Protein AF-A0A6G3XZV1-F1 (afdb_monomer_lite)

InterPro domains:
  IPR011050 Pectin lyase fold/virulence factor [SSF51126] (31-102)
  IPR012334 Pectin lyase fold [G3DSA:2.160.20.10] (1-107)

Radius of gyration: 12.61 Å; chains: 1; bounding box: 30×33×31 Å

Organism: NCBI:txid2706086

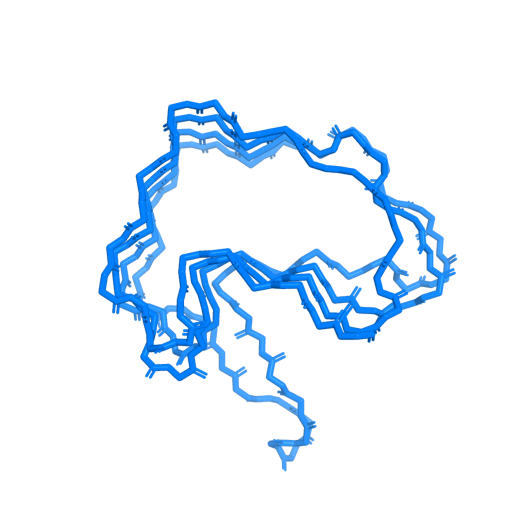Structure (mmCIF, N/CA/C/O backbone):
data_AF-A0A6G3XZV1-F1
#
_entry.id   AF-A0A6G3XZV1-F1
#
loop_
_atom_site.group_PDB
_atom_site.id
_atom_site.type_symbol
_atom_site.label_atom_id
_atom_site.label_alt_id
_atom_site.label_comp_id
_atom_site.label_asym_id
_atom_site.label_entity_id
_atom_site.label_seq_id
_atom_site.pdbx_PDB_ins_code
_atom_site.Cartn_x
_atom_site.Cartn_y
_atom_site.Cartn_z
_atom_site.occupancy
_atom_site.B_iso_or_equiv
_atom_site.auth_seq_id
_atom_site.auth_comp_id
_atom_site.auth_asym_id
_atom_site.auth_atom_id
_atom_site.pdbx_PDB_model_num
ATOM 1 N N . LEU A 1 1 ? -12.543 6.430 -0.813 1.00 97.25 1 LEU A N 1
ATOM 2 C CA . LEU A 1 1 ? -12.963 5.082 -0.369 1.00 97.25 1 LEU A CA 1
ATOM 3 C C . LEU A 1 1 ? -12.709 4.101 -1.503 1.00 97.25 1 LEU A C 1
ATOM 5 O O . LEU A 1 1 ? -13.165 4.367 -2.605 1.00 97.25 1 LEU A O 1
ATOM 9 N N . ILE A 1 2 ? -12.006 3.007 -1.222 1.00 98.31 2 ILE A N 1
ATOM 10 C CA . ILE A 1 2 ? -11.805 1.854 -2.107 1.00 98.31 2 ILE A CA 1
ATOM 11 C C . ILE A 1 2 ? -12.302 0.638 -1.317 1.00 98.31 2 ILE A C 1
ATOM 13 O O . ILE A 1 2 ? -11.818 0.408 -0.210 1.00 98.31 2 ILE A O 1
ATOM 17 N N . ALA A 1 3 ? -13.321 -0.072 -1.808 1.00 98.56 3 ALA A N 1
ATOM 18 C CA . ALA A 1 3 ? -13.937 -1.167 -1.054 1.00 98.56 3 ALA A CA 1
ATOM 19 C C . ALA A 1 3 ? -14.495 -2.284 -1.939 1.00 98.56 3 ALA A C 1
ATOM 21 O O . ALA A 1 3 ? -14.961 -1.988 -3.039 1.00 98.56 3 ALA A O 1
ATOM 22 N N . ASN A 1 4 ? -14.517 -3.518 -1.419 1.00 98.50 4 ASN A N 1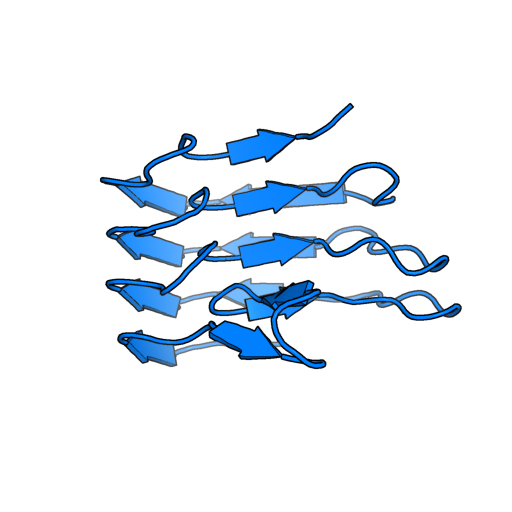
ATOM 23 C CA . ASN A 1 4 ? -15.124 -4.704 -2.041 1.00 98.50 4 ASN A CA 1
ATOM 24 C C . ASN A 1 4 ? -14.500 -5.075 -3.397 1.00 98.50 4 ASN A C 1
ATOM 26 O O . ASN A 1 4 ? -15.217 -5.250 -4.383 1.00 98.50 4 ASN A O 1
ATOM 30 N N . ASN A 1 5 ? -13.168 -5.151 -3.461 1.00 98.69 5 ASN A N 1
ATOM 31 C CA . ASN A 1 5 ? -12.445 -5.428 -4.707 1.00 98.69 5 ASN A CA 1
ATOM 32 C C . ASN A 1 5 ? -11.665 -6.741 -4.635 1.00 98.69 5 ASN A C 1
ATOM 34 O O . ASN A 1 5 ? -11.200 -7.140 -3.573 1.00 98.69 5 ASN A O 1
ATOM 38 N N . GLY A 1 6 ? -11.463 -7.357 -5.797 1.00 98.75 6 GLY A N 1
ATOM 39 C CA . GLY A 1 6 ? -10.420 -8.353 -6.013 1.00 98.75 6 GLY A CA 1
ATOM 40 C C . GLY A 1 6 ? -9.474 -7.854 -7.101 1.00 98.75 6 GLY A C 1
ATOM 41 O O . GLY A 1 6 ? -9.915 -7.600 -8.222 1.00 98.75 6 GLY A O 1
ATOM 42 N N . LEU A 1 7 ? -8.196 -7.691 -6.773 1.00 98.81 7 LEU A N 1
ATOM 43 C CA . LEU A 1 7 ? -7.143 -7.247 -7.681 1.00 98.81 7 LEU A CA 1
ATOM 44 C C . LEU A 1 7 ? -6.197 -8.420 -7.940 1.00 98.81 7 LEU A C 1
ATOM 46 O O . LEU 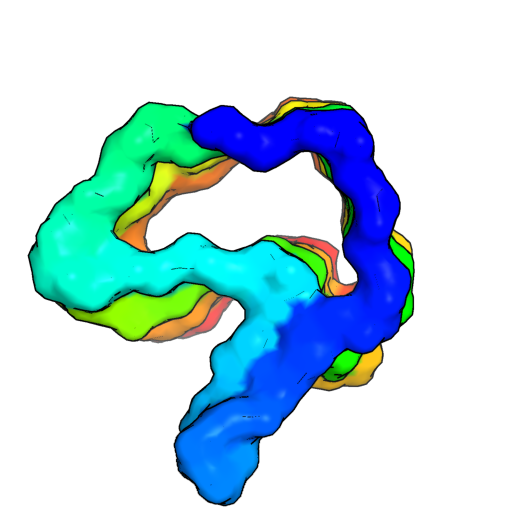A 1 7 ? -5.571 -8.927 -7.015 1.00 98.81 7 LEU A O 1
ATOM 50 N N . TYR A 1 8 ? -6.110 -8.861 -9.194 1.00 98.75 8 TYR A N 1
ATOM 51 C CA . TYR A 1 8 ? -5.368 -10.062 -9.580 1.00 98.75 8 TYR A CA 1
ATOM 52 C C . TYR A 1 8 ? -4.315 -9.705 -10.618 1.00 98.75 8 TYR A C 1
ATOM 54 O O . TYR A 1 8 ? -4.676 -9.237 -11.701 1.00 98.75 8 TYR A O 1
ATOM 62 N N . ARG A 1 9 ? -3.035 -9.957 -10.317 1.00 98.50 9 ARG A N 1
ATOM 63 C CA . ARG A 1 9 ? -1.917 -9.678 -11.241 1.00 98.50 9 ARG A CA 1
ATOM 64 C C . ARG A 1 9 ? -1.863 -8.227 -11.713 1.00 98.50 9 ARG A C 1
ATOM 66 O O . ARG A 1 9 ? -1.631 -7.938 -12.884 1.00 98.50 9 ARG A O 1
ATOM 73 N N . T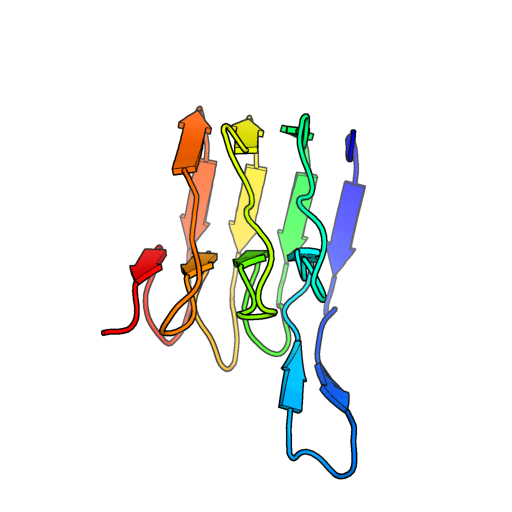HR A 1 10 ? -2.131 -7.313 -10.788 1.00 98.69 10 THR A N 1
ATOM 74 C CA . THR A 1 10 ? -2.082 -5.864 -11.009 1.00 98.69 10 THR A CA 1
ATOM 75 C C . THR A 1 10 ? -0.747 -5.273 -10.558 1.00 98.69 10 THR A C 1
ATOM 77 O O . THR A 1 10 ? 0.012 -5.898 -9.815 1.00 98.69 10 THR A O 1
ATOM 80 N N . GLY A 1 11 ? -0.495 -4.031 -10.966 1.00 97.50 11 GLY A N 1
ATOM 81 C CA . GLY A 1 11 ? 0.800 -3.372 -10.816 1.00 97.50 11 GLY A CA 1
ATOM 82 C C . GLY A 1 11 ? 1.691 -3.617 -12.032 1.00 97.50 11 GLY A C 1
ATOM 83 O O . GLY A 1 11 ? 1.379 -4.430 -12.905 1.00 97.50 11 GLY A O 1
ATOM 84 N N . GLY A 1 12 ? 2.803 -2.902 -12.105 1.00 96.81 12 GLY A N 1
ATOM 85 C CA . GLY A 1 12 ? 3.712 -2.991 -13.241 1.00 96.81 12 GLY A CA 1
ATOM 86 C C . GLY A 1 12 ? 4.759 -1.896 -13.237 1.00 96.81 12 GLY A C 1
ATOM 87 O O . GLY A 1 12 ? 4.799 -1.060 -12.335 1.00 96.81 12 GLY A O 1
ATOM 88 N N . ALA A 1 13 ? 5.597 -1.917 -14.264 1.00 94.88 13 ALA A N 1
ATOM 89 C CA . ALA A 1 13 ? 6.571 -0.875 -14.512 1.00 94.88 13 ALA A CA 1
ATOM 90 C C . ALA A 1 13 ? 6.046 0.053 -15.613 1.00 94.88 13 ALA A C 1
ATOM 92 O O . ALA A 1 13 ? 5.445 -0.392 -16.594 1.00 94.88 13 ALA A O 1
ATOM 93 N N . PHE A 1 14 ? 6.239 1.355 -15.444 1.00 92.00 14 PHE A N 1
ATOM 94 C CA . PHE A 1 14 ? 5.876 2.353 -16.444 1.00 92.00 14 PHE A CA 1
ATOM 95 C C . PHE A 1 14 ? 6.961 3.424 -16.523 1.00 92.00 14 PHE A C 1
ATOM 97 O O . PHE A 1 14 ? 7.835 3.481 -15.663 1.00 92.00 14 PHE A O 1
ATOM 104 N N . TRP A 1 15 ? 6.901 4.268 -17.557 1.00 81.62 15 TRP A N 1
ATOM 105 C CA . TRP A 1 15 ? 7.939 5.264 -17.858 1.00 81.62 15 TRP A CA 1
ATOM 106 C C . TRP A 1 15 ? 9.286 4.614 -18.206 1.00 81.62 15 TRP A C 1
ATOM 108 O O . TRP A 1 15 ? 10.278 4.849 -17.537 1.00 81.62 15 TRP A O 1
ATOM 118 N N . ASN A 1 16 ? 9.302 3.784 -19.259 1.00 81.62 16 ASN A N 1
ATOM 119 C CA . ASN A 1 16 ? 10.481 3.015 -19.700 1.00 81.62 16 ASN A CA 1
ATOM 120 C C . ASN A 1 16 ? 11.057 2.075 -18.629 1.00 81.62 16 ASN A C 1
ATOM 122 O O . ASN A 1 16 ? 12.255 1.838 -18.607 1.00 81.62 16 ASN A O 1
ATOM 126 N N . GLU A 1 17 ? 10.192 1.547 -17.760 1.00 74.88 17 GLU A N 1
ATOM 127 C CA . GLU A 1 17 ? 10.558 0.683 -16.626 1.00 74.88 17 GLU A CA 1
ATOM 128 C C . GLU A 1 17 ? 11.321 1.390 -15.494 1.00 74.88 17 GLU A C 1
ATOM 130 O O . GLU A 1 17 ? 11.642 0.762 -14.492 1.00 74.88 17 GLU A O 1
ATOM 135 N N . ASP A 1 18 ? 11.509 2.711 -15.577 1.00 82.62 18 ASP A N 1
ATOM 136 C CA . ASP A 1 18 ? 12.193 3.487 -14.537 1.00 82.62 18 ASP A CA 1
ATOM 137 C C . ASP A 1 18 ? 11.358 3.636 -13.254 1.00 82.62 18 ASP A C 1
ATOM 139 O O . ASP A 1 18 ? 11.865 4.093 -12.225 1.00 82.62 18 ASP A O 1
ATOM 143 N N . GLN A 1 19 ? 10.060 3.309 -13.295 1.00 89.75 19 GLN A N 1
ATOM 144 C CA . GLN A 1 19 ? 9.189 3.377 -12.126 1.00 89.75 19 GLN A CA 1
ATOM 145 C C . GLN A 1 19 ? 8.270 2.174 -11.976 1.00 89.75 19 GLN A C 1
ATOM 147 O O . GLN A 1 19 ? 7.531 1.803 -12.887 1.00 89.75 19 GLN A O 1
ATOM 152 N N . GLU A 1 20 ? 8.229 1.675 -10.747 1.00 93.94 20 GLU A N 1
ATOM 153 C CA . GLU A 1 20 ? 7.409 0.551 -10.318 1.00 93.94 20 GLU A CA 1
ATOM 154 C C . GLU A 1 20 ? 6.130 1.040 -9.621 1.00 93.94 20 GLU A C 1
ATOM 156 O O . GLU A 1 20 ? 6.119 2.072 -8.930 1.00 93.94 20 GLU A O 1
ATOM 161 N N . PHE A 1 21 ? 5.044 0.291 -9.816 1.00 97.75 21 PHE A N 1
ATOM 162 C CA . PHE A 1 21 ? 3.721 0.544 -9.251 1.00 97.75 21 PHE A CA 1
ATOM 163 C C . PHE A 1 21 ? 3.146 -0.746 -8.664 1.00 97.75 21 PHE A C 1
ATOM 165 O O . PHE A 1 21 ? 3.111 -1.784 -9.336 1.00 97.75 21 PHE A O 1
ATOM 172 N N . GLY A 1 22 ? 2.663 -0.664 -7.423 1.00 98.31 22 GLY A N 1
ATOM 173 C CA . GLY A 1 22 ? 1.943 -1.752 -6.765 1.00 98.31 22 GLY A CA 1
ATOM 174 C C . GLY A 1 22 ? 0.526 -1.958 -7.311 1.00 98.31 22 GLY A C 1
ATOM 175 O O . GLY A 1 22 ? 0.072 -1.246 -8.210 1.00 98.31 22 GLY A O 1
ATOM 176 N N . ALA A 1 23 ? -0.205 -2.922 -6.749 1.00 98.69 23 ALA A N 1
ATOM 177 C CA . ALA A 1 23 ? -1.605 -3.165 -7.099 1.00 98.69 23 ALA A CA 1
ATOM 178 C C . ALA A 1 23 ? -2.501 -1.955 -6.778 1.00 98.69 23 ALA A C 1
ATOM 180 O O . ALA A 1 23 ? -3.386 -1.613 -7.563 1.00 98.69 23 ALA A O 1
ATOM 181 N N . ILE A 1 24 ? -2.240 -1.277 -5.656 1.00 98.69 24 ILE A N 1
ATOM 182 C CA . ILE A 1 24 ? -2.794 0.042 -5.333 1.00 98.69 24 ILE A CA 1
ATOM 183 C C . ILE A 1 24 ? -1.634 0.989 -5.034 1.00 98.69 24 ILE A C 1
ATOM 185 O O . ILE A 1 24 ? -0.932 0.804 -4.045 1.00 98.69 24 ILE A O 1
ATOM 189 N N . THR A 1 25 ? -1.476 2.049 -5.827 1.00 98.19 25 THR A N 1
ATOM 190 C CA . THR A 1 25 ? -0.502 3.114 -5.548 1.00 98.19 25 THR A CA 1
ATOM 191 C C . THR A 1 25 ? -1.209 4.374 -5.057 1.00 98.19 25 THR A C 1
ATOM 193 O O . THR A 1 25 ? -2.036 4.957 -5.759 1.00 98.19 25 THR A O 1
ATOM 196 N N . LEU A 1 26 ? -0.844 4.833 -3.861 1.00 97.88 26 LEU A N 1
ATOM 197 C CA . LEU A 1 26 ? -1.201 6.148 -3.341 1.00 97.88 26 LEU A CA 1
ATOM 198 C C . LEU A 1 26 ? -0.041 7.109 -3.627 1.00 97.88 26 LEU A C 1
ATOM 200 O O . LEU A 1 26 ? 1.050 6.955 -3.080 1.00 97.88 26 LEU A O 1
ATOM 204 N N . PHE A 1 27 ? -0.267 8.082 -4.510 1.00 96.75 27 PHE A N 1
ATOM 205 C CA . PHE A 1 27 ? 0.772 8.996 -4.988 1.00 96.75 27 PHE A CA 1
ATOM 206 C C . PHE A 1 27 ? 0.332 10.463 -4.843 1.00 96.75 27 PHE A C 1
ATOM 208 O O . PHE A 1 27 ? -0.357 10.996 -5.716 1.00 96.75 27 PHE A O 1
ATOM 215 N N . PRO A 1 28 ? 0.701 11.139 -3.739 1.00 96.31 28 PRO A N 1
ATOM 216 C CA . PRO A 1 28 ? 0.325 12.520 -3.471 1.00 96.31 28 PRO A CA 1
ATOM 217 C C . PRO A 1 28 ? 1.287 13.463 -4.204 1.00 96.31 28 PRO A C 1
ATOM 219 O O . PRO A 1 28 ? 2.207 14.019 -3.601 1.00 96.31 28 PRO A O 1
ATOM 222 N N . GLN A 1 29 ? 1.123 13.607 -5.521 1.00 92.06 29 GLN A N 1
ATOM 223 C CA . GLN A 1 29 ? 1.949 14.514 -6.317 1.00 92.06 29 GLN A CA 1
ATOM 224 C C . GLN A 1 29 ? 1.647 15.969 -5.917 1.00 92.06 29 GLN A C 1
ATOM 226 O O . GLN A 1 29 ? 0.613 16.525 -6.286 1.00 92.06 29 GLN A O 1
ATOM 231 N N . ASN A 1 30 ? 2.559 16.582 -5.159 1.00 89.50 30 ASN A N 1
ATOM 232 C CA . ASN A 1 30 ? 2.499 17.934 -4.586 1.00 89.50 30 ASN A CA 1
ATOM 233 C C . ASN A 1 30 ? 1.432 18.155 -3.489 1.00 89.50 30 ASN A C 1
ATOM 235 O O . ASN A 1 30 ? 1.753 18.643 -2.407 1.00 89.50 30 ASN A O 1
ATOM 239 N N . LEU A 1 31 ? 0.170 17.797 -3.733 1.00 95.81 31 LEU A N 1
ATOM 240 C CA . LEU A 1 31 ? -0.934 18.042 -2.796 1.00 95.81 31 LEU A CA 1
ATOM 241 C C . LEU A 1 31 ? -1.234 16.823 -1.907 1.00 95.81 31 LEU A C 1
ATOM 243 O O . LEU A 1 31 ? -0.987 15.686 -2.314 1.00 95.81 31 LEU A O 1
ATOM 247 N N . PRO A 1 32 ? -1.759 17.031 -0.683 1.00 96.31 32 PRO A N 1
ATOM 248 C CA . PRO A 1 32 ? -2.113 15.931 0.204 1.00 96.31 32 PRO A CA 1
ATOM 249 C C . PRO A 1 32 ? -3.315 15.128 -0.310 1.00 96.31 32 PRO A C 1
ATOM 251 O O . PRO A 1 32 ? -4.209 15.673 -0.954 1.00 96.31 32 PRO A O 1
ATOM 254 N N . ILE A 1 33 ? -3.370 13.846 0.062 1.00 97.31 33 ILE A N 1
ATOM 255 C CA . ILE A 1 33 ? -4.517 12.955 -0.168 1.00 97.31 33 ILE A CA 1
ATOM 256 C C . ILE A 1 33 ? -5.094 12.542 1.199 1.00 97.31 33 ILE A C 1
ATOM 258 O O . ILE A 1 33 ? -4.705 11.507 1.743 1.00 97.31 33 ILE A O 1
ATOM 262 N N . PRO A 1 34 ? -5.986 13.347 1.804 1.00 96.81 34 PRO A N 1
ATOM 263 C CA . PRO A 1 34 ? -6.633 12.991 3.064 1.00 96.81 34 PRO A CA 1
ATOM 264 C C . PRO A 1 34 ? -7.806 12.019 2.853 1.00 96.81 34 PRO A C 1
ATOM 266 O O . PRO A 1 34 ? -8.380 11.926 1.768 1.00 96.81 34 PRO A O 1
ATOM 269 N N . GLY A 1 35 ? -8.222 11.337 3.924 1.00 96.56 35 GLY A N 1
ATOM 270 C CA . GLY A 1 35 ? -9.481 10.578 3.946 1.00 96.56 35 GLY A CA 1
ATOM 271 C C . GLY A 1 35 ? -9.462 9.271 3.146 1.00 96.56 35 GLY A C 1
ATOM 272 O O . GLY A 1 35 ? -10.516 8.778 2.731 1.00 96.56 35 GLY A O 1
ATOM 273 N N . VAL A 1 36 ? -8.279 8.696 2.913 1.00 98.56 36 VAL A N 1
ATOM 274 C CA . VAL A 1 36 ? -8.157 7.401 2.238 1.00 98.56 36 VAL A CA 1
ATOM 275 C C . VAL A 1 36 ? -8.604 6.283 3.178 1.00 98.56 36 VAL A C 1
ATOM 277 O O . VAL A 1 36 ? -8.155 6.152 4.314 1.00 98.56 36 VAL A O 1
ATOM 280 N N . THR A 1 37 ? -9.501 5.439 2.682 1.00 98.81 37 THR A N 1
ATOM 281 C CA . THR A 1 37 ? -9.877 4.178 3.323 1.00 98.81 37 THR A CA 1
ATOM 282 C C . THR A 1 37 ? -9.906 3.105 2.252 1.00 98.81 37 THR A C 1
ATOM 284 O O . THR A 1 37 ? -10.602 3.277 1.244 1.00 98.81 37 THR A O 1
ATOM 287 N N . ILE A 1 38 ? -9.148 2.039 2.483 1.00 98.88 38 ILE A N 1
ATOM 288 C CA . ILE A 1 38 ? -9.105 0.811 1.695 1.00 98.88 38 ILE A CA 1
ATOM 289 C C . ILE A 1 38 ? -9.672 -0.283 2.589 1.00 98.88 38 ILE A C 1
ATOM 291 O O . ILE A 1 38 ? -9.167 -0.487 3.694 1.00 98.88 38 ILE A O 1
ATOM 295 N N . ARG A 1 39 ? -10.732 -0.960 2.149 1.00 98.81 39 ARG A N 1
ATOM 296 C CA . ARG A 1 39 ? -11.309 -2.047 2.936 1.00 98.81 39 ARG A CA 1
ATOM 297 C C . ARG A 1 39 ? -11.858 -3.195 2.117 1.00 98.81 39 ARG A C 1
ATOM 299 O O . ARG A 1 39 ? -12.150 -3.005 0.941 1.00 98.81 39 ARG A O 1
ATOM 306 N N . ASP A 1 40 ? -12.022 -4.354 2.741 1.00 98.81 40 ASP A N 1
ATOM 307 C CA . ASP A 1 40 ? -12.691 -5.520 2.148 1.00 98.81 40 ASP A CA 1
ATOM 308 C C . ASP A 1 40 ? -12.144 -5.814 0.743 1.00 98.81 40 ASP A C 1
ATOM 310 O O . ASP A 1 40 ? -12.872 -5.809 -0.250 1.00 98.81 40 ASP A O 1
ATOM 314 N N . THR A 1 41 ? -10.819 -5.880 0.631 1.00 98.81 41 THR A N 1
ATOM 315 C CA . THR A 1 41 ? -10.130 -5.965 -0.659 1.00 98.81 41 THR A CA 1
ATOM 316 C C . THR A 1 41 ? -9.107 -7.086 -0.630 1.00 98.81 41 THR A C 1
ATOM 318 O O . THR A 1 41 ? -8.259 -7.125 0.260 1.00 98.81 41 THR A O 1
ATOM 321 N N . ASP A 1 42 ? -9.176 -7.952 -1.636 1.00 98.88 42 ASP A N 1
ATOM 322 C CA . ASP A 1 42 ? -8.194 -8.997 -1.888 1.00 98.88 42 ASP A CA 1
ATOM 323 C C . ASP A 1 42 ? -7.232 -8.531 -2.984 1.00 98.88 42 ASP A C 1
ATOM 325 O O . ASP A 1 42 ? -7.653 -8.121 -4.067 1.00 98.88 42 ASP A O 1
ATOM 329 N N . ILE A 1 43 ? -5.934 -8.605 -2.714 1.00 98.88 43 ILE A N 1
ATOM 330 C CA . ILE A 1 43 ? -4.858 -8.398 -3.681 1.00 98.88 43 ILE A CA 1
ATOM 331 C C . ILE A 1 43 ? -4.120 -9.722 -3.808 1.00 98.88 43 ILE A C 1
ATOM 333 O O . ILE A 1 43 ? -3.612 -10.244 -2.819 1.00 98.88 43 ILE A O 1
ATOM 337 N N . VAL A 1 44 ? -4.075 -10.270 -5.016 1.00 98.88 44 VAL A N 1
ATOM 338 C CA . VAL A 1 44 ? -3.486 -11.580 -5.286 1.00 98.88 44 VAL A CA 1
ATOM 339 C C . VAL A 1 44 ? -2.473 -11.457 -6.413 1.00 98.88 44 VAL A C 1
ATOM 341 O O . VAL A 1 44 ? -2.805 -10.975 -7.501 1.00 98.88 44 VAL A O 1
ATOM 344 N N . ASP A 1 45 ? -1.264 -11.959 -6.165 1.00 98.62 45 ASP A N 1
ATOM 345 C CA . ASP A 1 45 ? -0.218 -12.129 -7.174 1.00 98.62 45 ASP A CA 1
ATOM 346 C C . ASP A 1 45 ? 0.199 -10.790 -7.816 1.00 98.62 45 ASP A C 1
ATOM 348 O O . ASP A 1 45 ? 0.244 -10.660 -9.037 1.00 98.62 45 ASP A O 1
ATOM 352 N N . SER A 1 46 ? 0.442 -9.745 -7.010 1.00 98.69 46 SER A N 1
ATOM 353 C CA . SER A 1 46 ? 0.817 -8.420 -7.532 1.00 98.69 46 SER A CA 1
ATOM 354 C C . SER A 1 46 ? 2.181 -8.448 -8.231 1.00 98.69 46 SER A C 1
ATOM 356 O O . SER A 1 46 ? 3.096 -9.157 -7.804 1.00 98.69 46 SER A O 1
ATOM 358 N N . THR A 1 47 ? 2.342 -7.659 -9.301 1.00 98.50 47 THR A N 1
ATOM 359 C CA . THR A 1 47 ? 3.616 -7.577 -10.042 1.00 98.50 47 THR A CA 1
ATOM 360 C C . THR A 1 47 ? 4.738 -7.059 -9.143 1.00 98.50 47 THR A C 1
ATOM 362 O O . THR A 1 47 ? 5.797 -7.676 -9.069 1.00 98.50 47 THR A O 1
ATOM 365 N N . TYR A 1 48 ? 4.476 -5.963 -8.430 1.00 98.06 48 TYR A N 1
ATOM 366 C CA . TYR A 1 48 ? 5.351 -5.372 -7.415 1.00 98.06 48 TYR A CA 1
ATOM 367 C C . TYR A 1 48 ? 4.630 -5.413 -6.069 1.00 98.06 48 TYR A C 1
ATOM 369 O O . TYR A 1 48 ? 4.174 -6.483 -5.661 1.00 98.06 48 TYR A O 1
ATOM 377 N N . ASP A 1 49 ? 4.478 -4.272 -5.401 1.00 98.69 49 ASP A N 1
ATOM 378 C CA . ASP A 1 49 ? 3.854 -4.204 -4.089 1.00 98.69 49 ASP A CA 1
ATOM 379 C C . ASP A 1 49 ? 2.352 -4.497 -4.122 1.00 98.69 49 ASP A C 1
ATOM 381 O O . ASP A 1 49 ? 1.676 -4.277 -5.132 1.00 98.69 49 ASP A O 1
ATOM 385 N N . GLY A 1 50 ? 1.794 -4.920 -2.990 1.00 98.81 50 GLY A N 1
ATOM 386 C CA . GLY A 1 50 ? 0.344 -4.929 -2.816 1.00 98.81 50 GLY A CA 1
ATOM 387 C C . GLY A 1 50 ? -0.207 -3.501 -2.730 1.00 98.81 50 GLY A C 1
ATOM 388 O O . GLY A 1 50 ? -0.917 -3.038 -3.623 1.00 98.81 50 GLY A O 1
ATOM 389 N N . ILE A 1 51 ? 0.149 -2.768 -1.674 1.00 98.81 51 ILE A N 1
ATOM 390 C CA . ILE A 1 51 ? -0.212 -1.352 -1.501 1.00 98.81 51 ILE A CA 1
ATOM 391 C C . ILE A 1 51 ? 1.060 -0.515 -1.395 1.00 98.81 51 ILE A C 1
ATOM 393 O O . ILE A 1 51 ? 1.875 -0.719 -0.503 1.00 98.81 51 ILE A O 1
ATOM 397 N N . GLN A 1 52 ? 1.210 0.468 -2.273 1.00 98.62 52 GLN A N 1
ATOM 398 C CA . GLN A 1 52 ? 2.394 1.311 -2.353 1.00 98.62 52 GLN A CA 1
ATOM 399 C C . GLN A 1 52 ? 2.068 2.754 -1.959 1.00 98.62 52 GLN A C 1
ATOM 401 O O . GLN A 1 52 ? 1.265 3.427 -2.608 1.00 98.62 52 GLN A O 1
ATOM 406 N N . PHE A 1 53 ? 2.735 3.261 -0.927 1.00 98.31 53 PHE A N 1
ATOM 407 C CA . PHE A 1 53 ? 2.779 4.678 -0.579 1.00 98.31 53 PHE A CA 1
ATOM 408 C C . PHE A 1 53 ? 3.969 5.308 -1.303 1.00 98.31 53 PHE A C 1
ATOM 410 O O . PHE A 1 53 ? 5.110 5.228 -0.846 1.00 98.31 53 PHE A O 1
ATOM 417 N N . LYS A 1 54 ? 3.701 5.922 -2.456 1.00 96.69 54 LYS A N 1
ATOM 418 C CA . LYS A 1 54 ? 4.727 6.493 -3.331 1.00 96.69 54 LYS A CA 1
ATOM 419 C C . LYS A 1 54 ? 5.111 7.900 -2.877 1.00 96.69 54 LYS A C 1
ATOM 421 O O . LYS A 1 54 ? 4.255 8.704 -2.500 1.00 96.69 54 LYS A O 1
ATOM 426 N N . THR A 1 55 ? 6.399 8.225 -2.946 1.00 94.12 55 THR A N 1
ATOM 427 C CA . THR A 1 55 ? 6.886 9.584 -2.670 1.00 94.12 55 THR A CA 1
ATOM 428 C C . THR A 1 55 ? 6.475 10.546 -3.785 1.00 94.12 55 THR A C 1
ATOM 430 O O . THR A 1 55 ? 6.639 10.234 -4.960 1.00 94.12 55 THR A O 1
ATOM 433 N N . GLY A 1 56 ? 5.911 11.706 -3.431 1.00 89.19 56 GLY A N 1
ATOM 434 C CA . GLY A 1 56 ? 5.393 12.678 -4.408 1.00 89.19 56 GLY A CA 1
ATOM 435 C C . GLY A 1 56 ? 5.355 14.138 -3.962 1.00 89.19 56 GLY A C 1
ATOM 436 O O . GLY A 1 56 ? 4.877 14.991 -4.704 1.00 89.19 56 GLY A O 1
ATOM 437 N N . GLY A 1 57 ? 5.856 14.458 -2.768 1.00 91.12 57 GLY A N 1
ATOM 438 C CA . GLY A 1 57 ? 5.880 15.833 -2.253 1.00 91.12 57 GLY A CA 1
ATOM 439 C C . GLY A 1 57 ? 4.604 16.296 -1.539 1.00 91.12 57 GLY A C 1
ATOM 440 O O . GLY A 1 57 ? 4.647 17.339 -0.889 1.00 91.12 57 GLY A O 1
ATOM 441 N N . GLY A 1 58 ? 3.518 15.518 -1.555 1.00 94.94 58 GLY A N 1
ATOM 442 C CA . GLY A 1 58 ? 2.345 15.689 -0.687 1.00 94.94 58 GLY A CA 1
ATOM 443 C C . GLY A 1 58 ? 2.366 14.781 0.556 1.00 94.94 58 GLY A C 1
ATOM 444 O O . GLY A 1 58 ? 3.367 14.115 0.831 1.00 94.94 58 GLY A O 1
ATOM 445 N N . LEU A 1 59 ? 1.286 14.805 1.343 1.00 97.19 59 LEU A N 1
ATOM 446 C CA . LEU A 1 59 ? 1.089 14.015 2.572 1.00 97.19 59 LEU A CA 1
ATOM 447 C C . LEU A 1 59 ? -0.087 13.042 2.404 1.00 97.19 59 LEU A C 1
ATOM 449 O O . LEU A 1 59 ? -1.087 13.388 1.776 1.00 97.19 59 LEU A O 1
ATOM 453 N N . MET A 1 60 ? -0.007 11.867 3.024 1.00 97.19 60 MET A N 1
ATOM 454 C CA . MET A 1 60 ? -1.101 10.887 3.103 1.00 97.19 60 MET A CA 1
ATOM 455 C C . MET A 1 60 ? -1.456 10.619 4.572 1.00 97.19 60 MET A C 1
ATOM 457 O O . MET A 1 60 ? -1.027 9.608 5.130 1.00 97.19 60 MET A O 1
ATOM 461 N N . PRO A 1 61 ? -2.152 11.550 5.250 1.00 97.38 61 PRO A N 1
ATOM 462 C CA . PRO A 1 61 ? -2.491 11.381 6.656 1.00 97.38 61 PRO A CA 1
ATOM 463 C C . PRO A 1 61 ? -3.641 10.386 6.838 1.00 97.38 61 PRO A C 1
ATOM 465 O O . PRO A 1 61 ? -4.598 10.373 6.058 1.00 97.38 61 PRO A O 1
ATOM 468 N N . ASP A 1 62 ? -3.562 9.610 7.916 1.00 97.69 62 ASP A N 1
ATOM 469 C CA . ASP A 1 62 ? -4.656 8.809 8.469 1.00 97.69 62 ASP A CA 1
ATOM 470 C C . ASP A 1 62 ? -5.287 7.829 7.470 1.00 97.69 62 ASP A C 1
ATOM 472 O O . ASP A 1 62 ? -6.509 7.645 7.431 1.00 97.69 62 ASP A O 1
ATOM 476 N N . VAL A 1 63 ? -4.451 7.178 6.655 1.00 98.75 63 VAL A N 1
ATOM 477 C CA . VAL A 1 63 ? -4.905 6.128 5.741 1.00 98.75 63 VAL A CA 1
ATOM 478 C C . VAL A 1 63 ? -5.393 4.928 6.548 1.00 98.75 63 VAL A C 1
ATOM 480 O O . VAL A 1 63 ? -4.680 4.392 7.394 1.00 98.75 63 VAL A O 1
ATOM 483 N N . LYS A 1 64 ? -6.617 4.473 6.285 1.00 98.88 64 LYS A N 1
ATOM 484 C CA . LYS A 1 64 ? -7.200 3.300 6.952 1.00 98.88 64 LYS A CA 1
ATOM 485 C C . LYS A 1 64 ? -7.178 2.105 6.012 1.00 98.88 64 LYS A C 1
ATOM 487 O O . LYS A 1 64 ? -7.743 2.191 4.924 1.00 98.88 64 LYS A O 1
ATOM 492 N N . ILE A 1 65 ? -6.557 1.008 6.434 1.00 98.88 65 ILE A N 1
ATOM 493 C CA . ILE A 1 65 ? -6.515 -0.260 5.696 1.00 98.88 65 ILE A CA 1
ATOM 494 C C . ILE A 1 65 ? -7.191 -1.317 6.570 1.00 98.88 65 ILE A C 1
ATOM 496 O O . ILE A 1 65 ? -6.686 -1.632 7.646 1.00 98.88 65 ILE A O 1
ATOM 500 N N . GLN A 1 66 ? -8.363 -1.803 6.156 1.00 98.94 66 GLN A N 1
ATOM 501 C CA . GLN A 1 66 ? -9.253 -2.586 7.021 1.00 98.94 66 GLN A CA 1
ATOM 502 C C . GLN A 1 66 ? -9.770 -3.845 6.323 1.00 98.94 66 GLN A C 1
ATOM 504 O O . GLN A 1 66 ? -10.356 -3.729 5.255 1.00 98.94 66 GLN A O 1
ATOM 509 N N . ASN A 1 67 ? -9.623 -5.030 6.915 1.00 98.88 67 ASN A N 1
ATOM 510 C CA . ASN A 1 67 ? -10.073 -6.285 6.296 1.00 98.88 67 ASN A CA 1
ATOM 511 C C . ASN A 1 67 ? -9.523 -6.454 4.862 1.00 98.88 67 ASN A C 1
ATOM 513 O O . ASN A 1 67 ? -10.266 -6.546 3.884 1.00 98.88 67 ASN A O 1
ATOM 517 N N . VAL A 1 68 ? -8.199 -6.379 4.728 1.00 98.94 68 VAL A N 1
ATOM 518 C CA . VAL A 1 68 ? -7.499 -6.497 3.440 1.00 98.94 68 VAL A CA 1
ATOM 519 C C . VAL A 1 68 ? -6.615 -7.730 3.468 1.00 98.94 68 VAL A C 1
ATOM 521 O O . VAL A 1 68 ? -5.843 -7.922 4.410 1.00 98.94 68 VAL A O 1
ATOM 524 N N . ARG A 1 69 ? -6.685 -8.542 2.416 1.00 98.94 69 ARG A N 1
ATOM 525 C CA . ARG A 1 69 ? -5.750 -9.643 2.191 1.00 98.94 69 ARG A CA 1
ATOM 526 C C . ARG A 1 69 ? -4.814 -9.285 1.048 1.00 98.94 69 ARG A C 1
ATOM 528 O O . ARG A 1 69 ? -5.265 -8.889 -0.020 1.00 98.94 69 ARG A O 1
ATOM 535 N N . ILE A 1 70 ? -3.519 -9.474 1.260 1.00 98.94 70 ILE A N 1
ATOM 536 C CA . ILE A 1 70 ? -2.488 -9.379 0.227 1.00 98.94 70 ILE A CA 1
ATOM 537 C C . ILE A 1 70 ? -1.777 -10.722 0.186 1.00 98.94 70 ILE A C 1
ATOM 539 O O . ILE A 1 70 ? -1.094 -11.094 1.136 1.00 98.94 70 ILE A O 1
ATOM 543 N N . ASP A 1 71 ? -1.967 -11.469 -0.890 1.00 98.81 71 ASP A N 1
ATOM 544 C CA . ASP A 1 71 ? -1.352 -12.774 -1.069 1.00 98.81 71 ASP A CA 1
ATOM 545 C C . ASP A 1 71 ? -0.446 -12.769 -2.291 1.00 98.81 71 ASP A C 1
ATOM 547 O O . ASP A 1 71 ? -0.914 -12.721 -3.425 1.00 98.81 71 ASP A O 1
ATOM 551 N N . THR A 1 72 ? 0.852 -12.880 -2.033 1.00 98.69 72 THR A N 1
ATOM 552 C CA . THR A 1 72 ? 1.936 -12.834 -3.015 1.00 98.69 72 THR A CA 1
ATOM 553 C C . THR A 1 72 ? 2.143 -11.451 -3.638 1.00 98.69 72 THR A C 1
ATOM 555 O O . THR A 1 72 ? 1.268 -10.881 -4.288 1.00 98.69 72 THR A O 1
ATOM 558 N N . SER A 1 73 ? 3.365 -10.946 -3.473 1.00 98.69 73 SER A N 1
ATOM 559 C CA . SER A 1 73 ? 3.889 -9.753 -4.144 1.00 98.69 73 SER A CA 1
ATOM 560 C C . SER A 1 73 ? 5.210 -10.148 -4.790 1.00 98.69 73 SER A C 1
ATOM 562 O O . SER A 1 73 ? 6.194 -10.376 -4.083 1.00 98.69 73 SER A O 1
ATOM 564 N N . ASN A 1 74 ? 5.205 -10.320 -6.115 1.00 98.38 74 ASN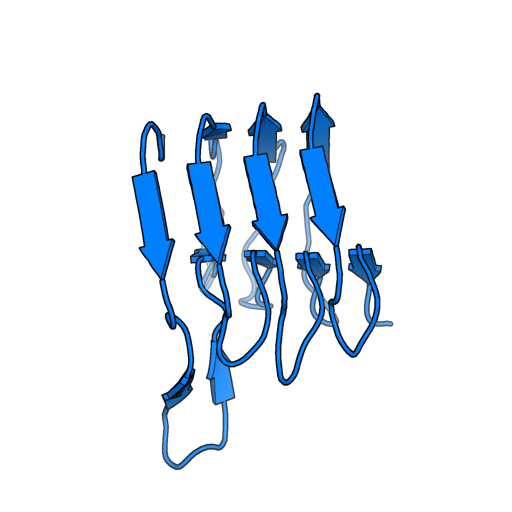 A N 1
ATOM 565 C CA . ASN A 1 74 ? 6.260 -11.042 -6.833 1.00 98.38 74 ASN A CA 1
ATOM 566 C C . ASN A 1 74 ? 7.609 -10.332 -6.782 1.00 98.38 74 ASN A C 1
ATOM 568 O O . ASN A 1 74 ? 8.644 -10.968 -6.595 1.00 98.38 74 ASN A O 1
ATOM 572 N N . ASN A 1 75 ? 7.589 -9.012 -6.957 1.00 97.62 75 ASN A N 1
ATOM 573 C CA . ASN A 1 75 ? 8.793 -8.195 -7.037 1.00 97.62 75 ASN A CA 1
ATOM 574 C C . ASN A 1 75 ? 8.789 -7.046 -6.028 1.00 97.62 75 ASN A C 1
ATOM 576 O O . ASN A 1 75 ? 9.444 -6.039 -6.262 1.00 97.62 75 ASN A O 1
ATOM 580 N N . GLY A 1 76 ? 8.038 -7.183 -4.937 1.00 97.75 76 GLY A N 1
ATOM 581 C CA . GLY A 1 76 ? 7.905 -6.131 -3.939 1.00 97.75 76 GLY A CA 1
ATOM 582 C C . GLY A 1 76 ? 7.434 -6.647 -2.587 1.00 97.75 76 GLY A C 1
ATOM 583 O O . GLY A 1 76 ? 7.486 -7.843 -2.276 1.00 97.75 76 GLY A O 1
ATOM 584 N N . SER A 1 77 ? 6.948 -5.716 -1.781 1.00 98.69 77 SER A N 1
ATOM 585 C CA . SER A 1 77 ? 6.435 -5.955 -0.436 1.00 98.69 77 SER A CA 1
ATOM 586 C C . SER A 1 77 ? 4.906 -6.022 -0.419 1.00 98.69 77 SER A C 1
ATOM 588 O O . SER A 1 77 ? 4.232 -5.585 -1.348 1.00 98.69 77 SER A O 1
ATOM 590 N N . GLY A 1 78 ? 4.308 -6.555 0.644 1.00 98.81 78 GLY A N 1
ATOM 591 C CA . GLY A 1 78 ? 2.849 -6.494 0.772 1.00 98.81 78 GLY A CA 1
ATOM 592 C C . GLY A 1 78 ? 2.365 -5.045 0.838 1.00 98.81 78 GLY A C 1
ATOM 593 O O . GLY A 1 78 ? 1.465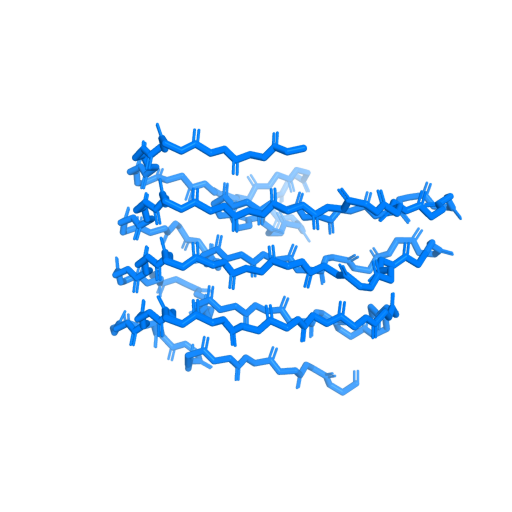 -4.645 0.101 1.00 98.81 78 GLY A O 1
ATOM 594 N N . ILE A 1 79 ? 3.007 -4.245 1.689 1.00 98.81 79 ILE A N 1
ATOM 595 C CA . ILE A 1 79 ? 2.806 -2.802 1.789 1.00 98.81 79 ILE A CA 1
ATOM 596 C C . ILE A 1 79 ? 4.166 -2.101 1.804 1.00 98.81 79 ILE A C 1
ATOM 598 O O . ILE A 1 79 ? 4.960 -2.340 2.714 1.00 98.81 79 ILE A O 1
ATOM 602 N N . LEU A 1 80 ? 4.388 -1.190 0.855 1.00 98.69 80 LEU A N 1
ATOM 603 C CA . LEU A 1 80 ? 5.599 -0.373 0.762 1.00 98.69 80 LEU A CA 1
ATOM 604 C C . LEU A 1 80 ? 5.322 1.064 1.190 1.00 98.69 80 LEU A C 1
ATOM 606 O O . LEU A 1 80 ? 4.450 1.721 0.620 1.00 98.69 80 LEU A O 1
ATOM 610 N N . ALA A 1 81 ? 6.117 1.590 2.115 1.00 98.19 81 ALA A N 1
ATOM 611 C CA . ALA A 1 81 ? 6.321 3.022 2.285 1.00 98.19 81 ALA A CA 1
ATOM 612 C C . ALA A 1 81 ? 7.653 3.419 1.645 1.00 98.19 81 ALA A C 1
ATOM 614 O O . ALA A 1 81 ? 8.709 3.148 2.213 1.00 98.19 81 ALA A O 1
ATOM 615 N N . MET A 1 82 ? 7.588 4.039 0.460 1.00 97.38 82 MET A N 1
ATOM 616 C CA . MET A 1 82 ? 8.786 4.462 -0.268 1.00 97.38 82 MET A CA 1
ATOM 617 C C . MET A 1 82 ? 9.559 5.542 0.491 1.00 97.38 82 MET A C 1
ATOM 619 O O . MET A 1 82 ? 8.961 6.350 1.210 1.00 97.38 82 MET A O 1
ATOM 623 N N . GLY A 1 83 ? 10.864 5.625 0.238 1.00 96.81 83 GLY A N 1
ATOM 624 C CA . GLY A 1 83 ? 11.742 6.635 0.818 1.00 96.81 83 GLY A CA 1
ATOM 625 C C . GLY A 1 83 ? 11.180 8.046 0.615 1.00 96.81 83 GLY A C 1
ATOM 626 O O . GLY A 1 83 ? 10.842 8.470 -0.496 1.00 96.81 83 GLY A O 1
ATOM 627 N N . GLY A 1 84 ? 11.019 8.784 1.713 1.00 94.56 84 GLY A N 1
ATOM 628 C CA . GLY A 1 84 ? 10.440 10.131 1.708 1.00 94.56 84 GLY A CA 1
ATOM 629 C C . GLY A 1 84 ? 8.912 10.212 1.563 1.00 94.56 84 GLY A C 1
ATOM 630 O O . GLY A 1 84 ? 8.378 11.324 1.487 1.00 94.56 84 GLY A O 1
ATOM 631 N N . ALA A 1 85 ? 8.178 9.093 1.557 1.00 96.31 85 ALA A N 1
ATOM 632 C CA . ALA A 1 85 ? 6.731 9.115 1.762 1.00 96.31 85 ALA A CA 1
ATOM 633 C C . ALA A 1 85 ? 6.408 9.686 3.156 1.00 96.31 85 ALA A C 1
ATOM 635 O O . ALA A 1 85 ? 7.078 9.391 4.143 1.00 96.31 85 ALA A O 1
ATOM 636 N N . ARG A 1 86 ? 5.379 10.538 3.256 1.00 95.88 86 ARG A N 1
ATOM 637 C CA . ARG A 1 86 ? 5.018 11.223 4.510 1.00 95.88 86 ARG A CA 1
ATOM 638 C C . ARG A 1 86 ? 3.544 11.026 4.825 1.00 95.88 86 ARG A C 1
ATOM 640 O O . ARG A 1 86 ? 2.687 11.327 3.991 1.00 95.88 86 ARG A O 1
ATOM 647 N N . GLY A 1 87 ? 3.246 10.585 6.042 1.00 95.31 87 GLY A N 1
ATOM 648 C CA . GLY A 1 87 ? 1.881 10.329 6.481 1.00 95.31 87 GLY A CA 1
ATOM 649 C C . GLY A 1 87 ? 1.803 9.267 7.567 1.00 95.31 87 GLY A C 1
ATOM 650 O O . GLY A 1 87 ? 2.776 9.013 8.275 1.00 95.31 87 GLY A O 1
ATOM 651 N N . SER A 1 88 ? 0.631 8.657 7.682 1.00 96.94 88 SER A N 1
ATOM 652 C CA . SER A 1 88 ? 0.347 7.581 8.627 1.00 96.94 88 SER A CA 1
ATOM 653 C C . SER A 1 88 ? -0.660 6.613 8.014 1.00 96.94 88 SER A C 1
ATOM 655 O O . SER A 1 88 ? -1.526 7.006 7.228 1.00 96.94 88 SER A O 1
ATOM 657 N N . ALA A 1 89 ? -0.559 5.342 8.394 1.00 98.25 89 ALA A N 1
ATOM 658 C CA . ALA A 1 89 ? -1.548 4.333 8.057 1.00 98.25 89 ALA A CA 1
ATOM 659 C C . ALA A 1 89 ? -1.881 3.488 9.288 1.00 98.25 89 ALA A C 1
ATOM 661 O O . ALA A 1 89 ? -0.999 3.134 10.068 1.00 98.25 89 ALA A O 1
ATOM 662 N N . THR A 1 90 ? -3.156 3.160 9.464 1.00 98.75 90 THR A N 1
ATOM 663 C CA . THR A 1 90 ? -3.618 2.193 10.463 1.00 98.75 90 THR A CA 1
ATOM 664 C C . THR A 1 90 ? -4.121 0.953 9.748 1.00 98.75 90 THR A C 1
ATOM 666 O O . THR A 1 90 ? -4.996 1.038 8.884 1.00 98.75 90 THR A O 1
ATOM 669 N N . LEU A 1 91 ? -3.554 -0.190 10.123 1.00 98.69 91 LEU A N 1
ATOM 670 C CA . LEU A 1 91 ? -3.915 -1.500 9.604 1.00 98.69 91 LEU A CA 1
ATOM 671 C C . LEU A 1 91 ? -4.807 -2.190 10.639 1.00 98.69 91 LEU A C 1
ATOM 673 O O . LEU A 1 91 ? -4.469 -2.249 11.821 1.00 98.69 91 LEU A O 1
ATOM 677 N N . THR A 1 92 ? -5.955 -2.698 10.212 1.00 98.88 92 THR A N 1
ATOM 678 C CA . THR A 1 92 ? -6.891 -3.453 11.053 1.00 98.88 92 THR A CA 1
ATOM 679 C C . THR A 1 92 ? -7.347 -4.674 10.271 1.00 98.88 92 THR A C 1
ATOM 681 O O . THR A 1 92 ? -7.803 -4.534 9.142 1.00 98.88 92 THR A O 1
ATOM 684 N N . ASP A 1 93 ? -7.195 -5.869 10.838 1.00 98.75 93 ASP A N 1
ATOM 685 C CA . ASP A 1 93 ? -7.563 -7.128 10.172 1.00 98.75 93 ASP A CA 1
ATOM 686 C C . ASP A 1 93 ? -6.912 -7.287 8.783 1.00 98.75 93 ASP A C 1
ATOM 688 O O . ASP A 1 93 ? -7.554 -7.646 7.799 1.00 98.75 93 ASP A O 1
ATOM 692 N N . VAL A 1 94 ? -5.618 -6.966 8.683 1.00 98.88 94 VAL A N 1
ATOM 693 C CA . VAL A 1 94 ? -4.849 -7.085 7.438 1.00 98.88 94 VAL A CA 1
ATOM 694 C C . VAL A 1 94 ? -4.031 -8.372 7.460 1.00 98.88 94 VAL A C 1
ATOM 696 O O . VAL A 1 94 ? -3.246 -8.592 8.381 1.00 98.88 94 VAL A O 1
ATOM 699 N N . THR A 1 95 ? -4.193 -9.208 6.435 1.00 98.88 95 THR A N 1
ATOM 700 C CA . THR A 1 95 ? -3.409 -10.439 6.251 1.00 98.88 95 THR A CA 1
ATOM 701 C C . THR A 1 95 ? -2.473 -10.273 5.065 1.00 98.88 95 THR A C 1
ATOM 703 O O . THR A 1 95 ? -2.931 -9.954 3.972 1.00 98.88 95 THR A O 1
ATOM 706 N N . ILE A 1 96 ? -1.175 -10.507 5.263 1.00 98.81 96 ILE A N 1
ATOM 707 C CA . ILE A 1 96 ? -0.167 -10.415 4.202 1.00 98.81 96 ILE A CA 1
ATOM 708 C C . ILE A 1 96 ? 0.639 -11.711 4.168 1.00 98.81 96 ILE A C 1
ATOM 710 O O . ILE A 1 96 ? 1.169 -12.134 5.194 1.00 98.81 96 ILE A O 1
ATOM 714 N N . THR A 1 97 ? 0.750 -12.334 2.999 1.00 98.75 97 THR A N 1
ATOM 715 C CA . THR A 1 97 ? 1.472 -13.598 2.799 1.00 98.75 97 THR A CA 1
ATOM 716 C C . THR A 1 97 ? 2.339 -13.543 1.546 1.00 98.75 97 THR A C 1
ATOM 718 O O . THR A 1 97 ? 2.002 -12.870 0.579 1.00 98.75 97 THR A O 1
ATOM 721 N N . ASN A 1 98 ? 3.454 -14.282 1.548 1.00 98.38 98 ASN A N 1
ATOM 722 C CA . ASN A 1 98 ? 4.247 -14.593 0.347 1.00 98.38 98 ASN A CA 1
ATOM 723 C C . ASN A 1 98 ? 4.811 -13.381 -0.437 1.00 98.38 98 ASN A C 1
ATOM 725 O O . ASN A 1 98 ? 5.058 -13.481 -1.636 1.00 98.38 98 ASN A O 1
ATOM 729 N N . SER A 1 99 ? 5.020 -12.230 0.207 1.00 98.38 99 SER A N 1
ATOM 730 C CA . SER A 1 99 ? 5.654 -11.059 -0.421 1.00 98.38 99 SER A CA 1
ATOM 731 C C . SER A 1 99 ? 7.181 -11.175 -0.402 1.00 98.38 99 SER A C 1
ATOM 733 O O . SER A 1 99 ? 7.748 -11.466 0.654 1.00 98.38 99 SER A O 1
ATOM 735 N N . ARG A 1 100 ? 7.841 -10.920 -1.542 1.00 98.31 100 ARG A N 1
ATOM 736 C CA . ARG A 1 100 ? 9.299 -11.076 -1.710 1.00 98.31 100 ARG A CA 1
ATOM 737 C C . ARG A 1 100 ? 10.095 -10.248 -0.703 1.00 98.31 100 ARG A C 1
ATOM 739 O O . ARG A 1 100 ? 10.975 -10.782 -0.032 1.00 98.31 100 ARG A O 1
ATOM 746 N N . ASP A 1 101 ? 9.739 -8.974 -0.569 1.00 98.12 101 ASP A N 1
ATOM 747 C CA . ASP A 1 101 ? 10.527 -7.997 0.195 1.00 98.12 101 ASP A CA 1
ATOM 748 C C . ASP A 1 101 ? 9.970 -7.766 1.613 1.00 98.12 101 ASP A C 1
ATOM 750 O O . ASP A 1 101 ? 10.346 -6.826 2.311 1.00 98.12 101 ASP A O 1
ATOM 754 N N . GLY A 1 102 ? 9.076 -8.654 2.061 1.00 97.81 102 GLY A N 1
ATOM 755 C CA . GLY A 1 102 ? 8.452 -8.613 3.380 1.00 97.81 102 GLY A CA 1
ATOM 756 C C . GLY A 1 102 ? 7.015 -8.095 3.372 1.00 97.81 102 GLY A C 1
ATOM 757 O O . GLY A 1 102 ? 6.472 -7.650 2.360 1.00 97.81 102 GLY A O 1
ATOM 758 N N . HIS A 1 103 ? 6.356 -8.207 4.525 1.00 98.38 103 HIS A N 1
ATOM 759 C CA . HIS A 1 103 ? 4.935 -7.875 4.646 1.00 98.38 103 HIS A CA 1
ATOM 760 C C . HIS A 1 103 ? 4.681 -6.369 4.633 1.00 98.38 103 HIS A C 1
ATOM 762 O O . HIS A 1 103 ? 3.824 -5.894 3.896 1.00 98.38 103 HIS A O 1
ATOM 768 N N . VAL A 1 104 ? 5.439 -5.631 5.440 1.00 98.38 104 VAL A N 1
ATOM 769 C CA . VAL A 1 104 ? 5.419 -4.170 5.489 1.00 98.38 104 VAL A CA 1
ATOM 770 C C . VAL A 1 104 ? 6.865 -3.708 5.432 1.00 98.38 104 VAL A C 1
ATOM 772 O O . VAL A 1 104 ? 7.644 -4.038 6.327 1.00 98.38 104 VAL A O 1
ATOM 775 N N . LEU A 1 105 ? 7.214 -2.969 4.385 1.00 98.44 105 LEU A N 1
ATOM 776 C CA . LEU A 1 105 ? 8.538 -2.395 4.193 1.00 98.44 105 LEU A CA 1
ATOM 777 C C . LEU A 1 105 ? 8.443 -0.874 4.286 1.00 98.44 105 LEU A C 1
ATOM 779 O O . LEU A 1 105 ? 7.615 -0.250 3.626 1.00 98.44 105 LEU A O 1
ATOM 783 N N . ILE A 1 106 ? 9.292 -0.282 5.121 1.00 97.69 106 ILE A N 1
ATOM 784 C CA . ILE A 1 106 ? 9.486 1.165 5.200 1.00 97.69 106 ILE A CA 1
ATOM 785 C C . ILE A 1 106 ? 10.915 1.422 4.744 1.00 97.69 106 ILE A C 1
ATOM 787 O O . ILE A 1 106 ? 11.860 0.973 5.394 1.00 97.69 106 ILE A O 1
ATOM 791 N N . GLU A 1 107 ? 11.061 2.092 3.609 1.00 96.62 107 GLU A N 1
ATOM 792 C CA . GLU A 1 107 ? 12.367 2.487 3.096 1.00 96.62 107 GLU A CA 1
ATOM 793 C C . GLU A 1 107 ? 12.955 3.649 3.919 1.00 96.62 107 GLU A C 1
ATOM 795 O O . GLU A 1 107 ? 12.193 4.431 4.498 1.00 96.62 107 GLU A O 1
ATOM 800 N N . PRO A 1 108 ? 14.296 3.757 3.992 1.00 92.44 108 PRO A N 1
ATOM 801 C CA . PRO A 1 108 ? 14.982 4.842 4.694 1.00 92.44 108 PRO A CA 1
ATOM 802 C C . PRO A 1 108 ? 14.616 6.260 4.226 1.00 92.44 108 PRO A C 1
ATOM 804 O O . PRO A 1 108 ? 14.334 6.462 3.020 1.00 92.44 108 PRO A O 1
#

Sequence (108 aa):
LIANNGLYRTGGAFWNEDQEFGAITLFPQNLPIPGVTIRDTDIVDSTYDGIQFKTGGGLMPDVKIQNVRIDTSNNGSGILAMGGARGSATLTDVTITNSRDGHVLIEP

Secondary structure (DSSP, 8-state):
-EEEEEEES--EEETTTTEEE-SEEE--BSS---S-EEEEEEEEEESS-SEEE---BS-EEEEEEEEEEEEEETTS-SEEE-TT--EEEEEEEEEEEEETT-SEEE--

Foldseek 3Di:
DAAQEEQEQDWDADDVSPDTGWSAEDAQAQEEDEDAEHAHYEYEAIQEENYEQDAHNYAYEEHEYEHYEYEAGPHYEPYEADPNHHYDYDYYNYHYYHYPHYHYDYDD

pLDDT: mean 96.84, std 3.92, range [74.88, 98.94]